Protein AF-A0A0Q4QPY2-F1 (afdb_monomer)

Radius of gyration: 12.54 Å; Cα contacts (8 Å, |Δi|>4): 169; chains: 1; bounding box: 40×13×28 Å

Solvent-accessible surface area (backbone atoms only — not comparable to full-atom values): 3923 Å² total; per-residue (Å²): 133,84,75,79,83,75,88,66,47,76,40,97,53,38,64,38,80,28,37,25,30,90,78,32,97,48,48,10,35,26,59,76,86,63,53,72,76,36,80,39,64,18,26,15,35,46,30,70,58,63,64,55,46,71,40,20,38,21,49,87,32,22,25,74,43,80,48,74,40,134

Secondary structure (DSSP, 8-state):
-PPPPP---B-TTTT-EESSGGGSSS-EEE-TTPPTTSB--EEE--BTTTTSEEEEEEETTEEEEEEEE-

Structure (mmCIF, N/CA/C/O backbone):
data_AF-A0A0Q4QPY2-F1
#
_entry.id   AF-A0A0Q4QPY2-F1
#
loop_
_atom_site.group_PDB
_atom_site.id
_atom_site.type_symbol
_atom_site.label_atom_id
_atom_site.label_alt_id
_atom_site.label_comp_id
_atom_site.label_asym_id
_atom_site.label_entity_id
_atom_site.label_seq_id
_atom_site.pdbx_PDB_ins_code
_atom_site.Cartn_x
_atom_site.Cartn_y
_atom_site.Cartn_z
_atom_site.occupancy
_atom_site.B_iso_or_equiv
_atom_site.auth_seq_id
_atom_site.auth_comp_id
_atom_site.auth_asym_id
_atom_site.auth_atom_id
_atom_site.pdbx_PDB_model_num
ATOM 1 N N . MET A 1 1 ? 29.655 2.161 -6.387 1.00 44.94 1 MET A N 1
ATOM 2 C CA . MET A 1 1 ? 28.868 0.946 -6.679 1.00 44.94 1 MET A CA 1
ATOM 3 C C . MET A 1 1 ? 27.732 1.373 -7.592 1.00 44.94 1 MET A C 1
ATOM 5 O O . MET A 1 1 ? 26.956 2.215 -7.168 1.00 44.94 1 MET A O 1
ATOM 9 N N . LEU A 1 2 ? 27.685 0.911 -8.846 1.00 58.91 2 LEU A N 1
ATOM 10 C CA . LEU A 1 2 ? 26.490 1.110 -9.673 1.00 58.91 2 LEU A CA 1
ATOM 11 C C . LEU A 1 2 ? 25.512 -0.012 -9.323 1.00 58.91 2 LEU A C 1
ATOM 13 O O . LEU A 1 2 ? 25.861 -1.181 -9.472 1.00 58.91 2 LEU A O 1
ATOM 17 N N . ALA A 1 3 ? 24.336 0.341 -8.805 1.00 68.44 3 ALA A N 1
ATOM 18 C CA . ALA A 1 3 ? 23.252 -0.616 -8.626 1.00 68.44 3 ALA A CA 1
ATOM 19 C C . ALA A 1 3 ? 22.857 -1.195 -9.995 1.00 68.44 3 ALA A C 1
ATOM 21 O O . ALA A 1 3 ? 22.898 -0.486 -11.005 1.00 68.44 3 ALA A O 1
ATOM 22 N N . ALA A 1 4 ? 22.489 -2.478 -10.035 1.00 72.38 4 ALA A N 1
ATOM 23 C CA . ALA A 1 4 ? 21.859 -3.044 -11.221 1.00 72.38 4 ALA A CA 1
ATOM 24 C C . ALA A 1 4 ? 20.576 -2.247 -11.526 1.00 72.38 4 ALA A C 1
ATOM 26 O O . ALA A 1 4 ? 19.871 -1.875 -10.583 1.00 72.38 4 ALA A O 1
ATOM 27 N N . PRO A 1 5 ? 20.269 -1.950 -12.802 1.00 69.25 5 PRO A N 1
ATOM 28 C CA . PRO A 1 5 ? 19.039 -1.251 -13.139 1.00 69.25 5 PRO A CA 1
ATOM 29 C C . PRO A 1 5 ? 17.848 -2.067 -12.631 1.00 69.25 5 PRO A C 1
ATOM 31 O O . PRO A 1 5 ? 17.687 -3.233 -12.993 1.00 69.25 5 PRO A O 1
ATOM 34 N N . ALA A 1 6 ? 17.031 -1.464 -11.769 1.00 72.88 6 ALA A N 1
ATOM 35 C CA . ALA A 1 6 ? 15.796 -2.083 -11.322 1.00 72.88 6 ALA A CA 1
ATOM 36 C C . ALA A 1 6 ? 14.813 -2.109 -12.502 1.00 72.88 6 ALA A C 1
ATOM 38 O O . ALA A 1 6 ? 14.592 -1.088 -13.155 1.00 72.88 6 ALA A O 1
ATOM 39 N N . CYS A 1 7 ? 14.225 -3.273 -12.784 1.00 87.31 7 CYS A N 1
ATOM 40 C CA . CYS A 1 7 ? 13.129 -3.421 -13.743 1.00 87.31 7 CYS A CA 1
ATOM 41 C C . CYS A 1 7 ? 11.840 -2.816 -13.156 1.00 87.31 7 CYS A C 1
ATOM 43 O O . CYS A 1 7 ? 10.897 -3.538 -12.824 1.00 87.31 7 CYS A O 1
ATOM 45 N N . VAL A 1 8 ? 11.835 -1.494 -12.964 1.00 91.94 8 VAL A N 1
ATOM 46 C CA . VAL A 1 8 ? 10.702 -0.743 -12.419 1.00 91.94 8 VAL A CA 1
ATOM 47 C C . VAL A 1 8 ? 9.644 -0.612 -13.506 1.00 91.94 8 VAL A C 1
ATOM 49 O O . VAL A 1 8 ? 9.872 0.032 -14.531 1.00 91.94 8 VAL A O 1
ATOM 52 N N . VAL A 1 9 ? 8.495 -1.248 -13.296 1.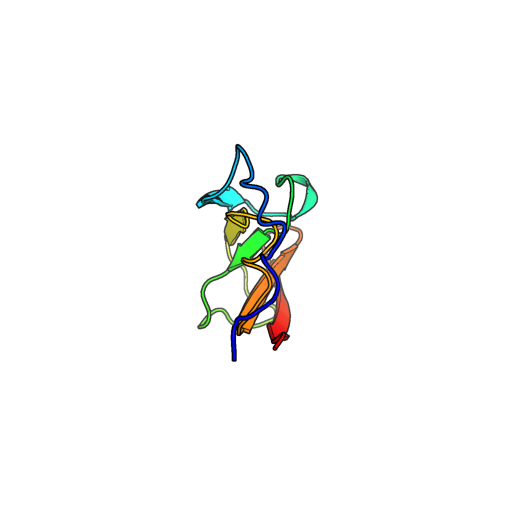00 93.81 9 VAL A N 1
ATOM 53 C CA . VAL A 1 9 ? 7.352 -1.193 -14.209 1.00 93.81 9 VAL A CA 1
ATOM 54 C C . VAL A 1 9 ? 6.251 -0.385 -13.532 1.00 93.81 9 VAL A C 1
ATOM 56 O O . VAL A 1 9 ? 5.787 -0.811 -12.473 1.00 93.81 9 VAL A O 1
ATOM 59 N N . PRO A 1 10 ? 5.827 0.756 -14.107 1.00 95.56 10 PRO A N 1
ATOM 60 C CA . PRO A 1 10 ? 4.731 1.539 -13.555 1.00 95.56 10 PRO A CA 1
ATOM 61 C C . PRO A 1 10 ? 3.405 0.799 -13.709 1.00 95.56 10 PRO A C 1
ATOM 63 O O . PRO A 1 10 ? 3.145 0.170 -14.740 1.00 95.56 10 PRO A O 1
ATOM 66 N N . TYR A 1 11 ? 2.548 0.913 -12.702 1.00 97.06 11 TYR A N 1
ATOM 67 C CA . TYR A 1 11 ? 1.174 0.440 -12.775 1.00 97.06 11 TYR A CA 1
ATOM 68 C C . TYR A 1 11 ? 0.255 1.561 -13.239 1.00 97.06 11 TYR A C 1
ATOM 70 O O . TYR A 1 11 ? 0.374 2.717 -12.838 1.00 97.06 11 TYR A O 1
ATOM 78 N N . THR A 1 12 ? -0.680 1.213 -14.118 1.00 97.31 12 THR A N 1
ATOM 79 C CA . THR A 1 12 ? -1.615 2.175 -14.716 1.00 97.31 12 THR A CA 1
ATOM 80 C C . THR A 1 12 ? -2.631 2.709 -13.711 1.00 97.31 12 THR A C 1
ATOM 82 O O . THR A 1 12 ? -3.228 3.757 -13.942 1.00 97.31 12 THR A O 1
ATOM 85 N N . ASP A 1 13 ? -2.812 2.007 -12.593 1.00 97.50 13 ASP A N 1
ATOM 86 C CA . ASP A 1 13 ? -3.677 2.384 -11.483 1.00 97.50 13 ASP A CA 1
ATOM 87 C C . ASP A 1 13 ? -2.919 2.871 -10.244 1.00 97.50 13 ASP A C 1
ATOM 89 O O . ASP A 1 13 ? -3.535 3.067 -9.197 1.00 97.50 13 ASP A O 1
ATOM 93 N N . GLY A 1 14 ? -1.612 3.119 -10.360 1.00 96.50 14 GLY A N 1
ATOM 94 C CA . GLY A 1 14 ? -0.793 3.634 -9.269 1.00 96.50 14 GLY A CA 1
ATOM 95 C C . GLY A 1 14 ? -1.386 4.886 -8.619 1.00 96.50 14 GLY A C 1
ATOM 96 O O . GLY A 1 14 ? -1.728 5.856 -9.295 1.00 96.50 14 GLY A O 1
ATOM 97 N N . GLY A 1 15 ? -1.527 4.862 -7.293 1.00 95.88 15 GLY A N 1
ATOM 98 C CA . GLY A 1 15 ? -2.103 5.953 -6.505 1.00 95.88 15 GLY A CA 1
ATOM 99 C C . GLY A 1 15 ? -3.635 6.009 -6.477 1.00 95.88 15 GLY A C 1
ATOM 100 O O . GLY A 1 15 ? -4.183 6.820 -5.731 1.00 95.88 15 GLY A O 1
ATOM 101 N N . ARG A 1 16 ? -4.347 5.159 -7.233 1.00 97.94 16 ARG A N 1
ATOM 102 C CA . ARG A 1 16 ? -5.815 5.067 -7.159 1.00 97.94 16 ARG A CA 1
ATOM 103 C C . ARG A 1 16 ? -6.250 4.558 -5.787 1.00 97.94 16 ARG A C 1
ATOM 105 O O . ARG A 1 16 ? -5.630 3.647 -5.252 1.00 97.94 16 ARG A O 1
ATOM 112 N N . GLU A 1 17 ? -7.336 5.100 -5.239 1.00 97.56 17 GLU A N 1
ATOM 113 C CA . GLU A 1 17 ? -7.938 4.574 -4.009 1.00 97.56 17 GLU A CA 1
ATOM 114 C C . GLU A 1 17 ? -8.408 3.120 -4.187 1.00 97.56 17 GLU A C 1
ATOM 116 O O . GLU A 1 17 ? -8.965 2.754 -5.222 1.00 97.56 17 GLU A O 1
ATOM 121 N N . CYS A 1 18 ? -8.212 2.301 -3.158 1.00 97.75 18 CYS A N 1
ATOM 122 C CA . CYS A 1 18 ? -8.589 0.890 -3.137 1.00 97.75 18 CYS A CA 1
ATOM 123 C C . CYS A 1 18 ? -9.038 0.460 -1.734 1.00 97.75 18 CYS A C 1
ATOM 125 O O . CYS A 1 18 ? -8.744 1.113 -0.724 1.00 97.75 18 CYS A O 1
ATOM 127 N N . LYS A 1 19 ? -9.769 -0.653 -1.657 1.00 97.00 19 LYS A N 1
ATOM 128 C CA . LYS A 1 19 ? -10.119 -1.343 -0.406 1.00 97.00 19 LYS A CA 1
ATOM 129 C C . LYS A 1 19 ? -9.606 -2.781 -0.385 1.00 97.00 19 LYS A C 1
ATOM 131 O O . LYS A 1 19 ? -9.603 -3.399 0.675 1.00 97.00 19 LYS A O 1
ATOM 136 N N . ASP A 1 20 ? -9.176 -3.312 -1.518 1.00 95.75 20 ASP A N 1
ATOM 137 C CA . ASP A 1 20 ? -8.577 -4.631 -1.632 1.00 95.75 20 ASP A CA 1
ATOM 138 C C . ASP A 1 20 ? -7.459 -4.639 -2.679 1.00 95.75 20 ASP A C 1
ATOM 140 O O . ASP A 1 20 ? -7.496 -3.884 -3.651 1.00 95.75 20 ASP A O 1
ATOM 144 N N . GLY A 1 21 ? -6.469 -5.516 -2.505 1.00 92.88 21 GLY A N 1
ATOM 145 C CA . GLY A 1 21 ? -5.420 -5.729 -3.504 1.00 92.88 21 GLY A CA 1
ATOM 146 C C . GLY A 1 21 ? -5.961 -6.248 -4.839 1.00 92.88 21 GLY A C 1
ATOM 147 O O . GLY A 1 21 ? -5.392 -5.939 -5.877 1.00 92.88 21 GLY A O 1
ATOM 148 N N . ALA A 1 22 ? -7.096 -6.956 -4.847 1.00 96.19 22 ALA A N 1
ATOM 149 C CA . ALA A 1 22 ? -7.756 -7.392 -6.079 1.00 96.19 22 ALA A CA 1
ATOM 150 C C . ALA A 1 22 ? -8.260 -6.227 -6.954 1.00 96.19 22 ALA A C 1
ATOM 152 O O . ALA A 1 22 ? -8.546 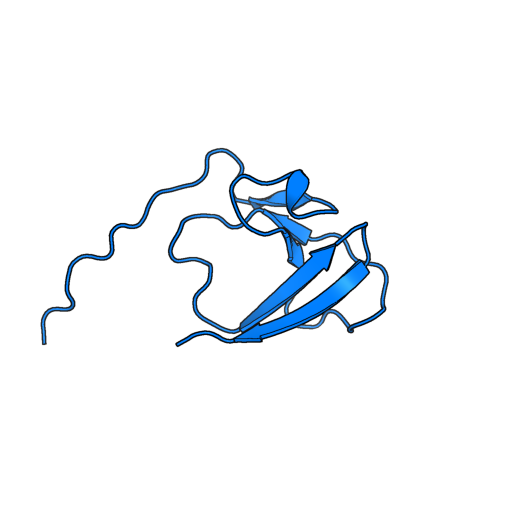-6.423 -8.135 1.00 96.19 22 ALA A O 1
ATOM 153 N N . GLU A 1 23 ? -8.371 -5.020 -6.391 1.00 96.50 23 GLU A N 1
A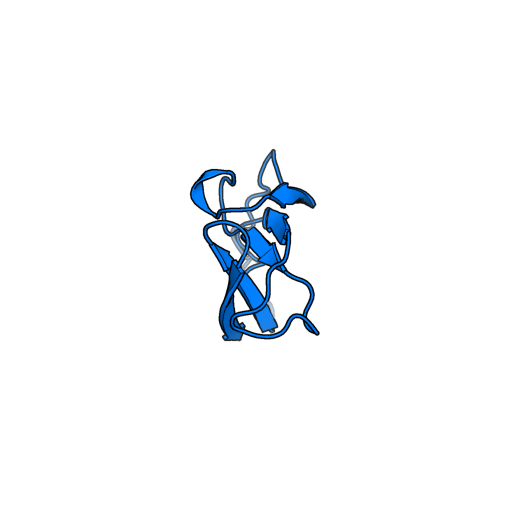TOM 154 C CA . GLU A 1 23 ? -8.694 -3.801 -7.132 1.00 96.50 23 GLU A CA 1
ATOM 155 C C . GLU A 1 23 ? -7.458 -3.148 -7.757 1.00 96.50 23 GLU A C 1
ATOM 157 O O . GLU A 1 23 ? -7.620 -2.127 -8.412 1.00 96.50 23 GLU A O 1
ATOM 162 N N . CYS A 1 24 ? -6.248 -3.675 -7.561 1.00 97.25 24 CYS A N 1
ATOM 163 C CA . CYS A 1 24 ? -5.006 -3.069 -8.030 1.00 97.25 24 CYS A CA 1
ATOM 164 C C . CYS A 1 24 ? -4.212 -4.033 -8.925 1.00 97.25 24 CYS A C 1
ATOM 166 O O . CYS A 1 24 ? -4.298 -5.252 -8.786 1.00 97.25 24 CYS A O 1
ATOM 168 N N . GLN A 1 25 ? -3.375 -3.500 -9.819 1.00 96.75 25 GLN A N 1
ATOM 169 C CA . GLN A 1 25 ? -2.363 -4.319 -10.508 1.00 96.75 25 GLN A CA 1
ATOM 170 C C . GLN A 1 25 ? -1.271 -4.829 -9.549 1.00 96.75 25 GLN A C 1
ATOM 172 O O . GLN A 1 25 ? -0.631 -5.844 -9.823 1.00 96.75 25 GLN A O 1
ATOM 177 N N . GLY A 1 26 ? -1.065 -4.120 -8.437 1.00 94.94 26 GLY A N 1
ATOM 178 C CA . GLY A 1 26 ? -0.193 -4.500 -7.328 1.00 94.94 26 GLY A CA 1
ATOM 179 C C . GLY A 1 26 ? -0.958 -4.582 -6.012 1.00 94.94 26 GLY A C 1
ATOM 180 O O . GLY A 1 26 ? -2.083 -5.066 -5.960 1.00 94.94 26 GLY A O 1
ATOM 181 N N . MET A 1 27 ? -0.352 -4.100 -4.929 1.00 95.81 27 MET A N 1
ATOM 182 C CA . MET A 1 27 ? -0.989 -4.129 -3.611 1.00 95.81 27 MET A CA 1
ATOM 183 C C . MET A 1 27 ? -1.788 -2.870 -3.290 1.00 95.81 27 MET A C 1
ATOM 185 O O . MET A 1 27 ? -1.479 -1.781 -3.773 1.00 95.81 27 MET A O 1
ATOM 189 N N . CYS A 1 28 ? -2.793 -3.029 -2.426 1.00 97.62 28 CYS A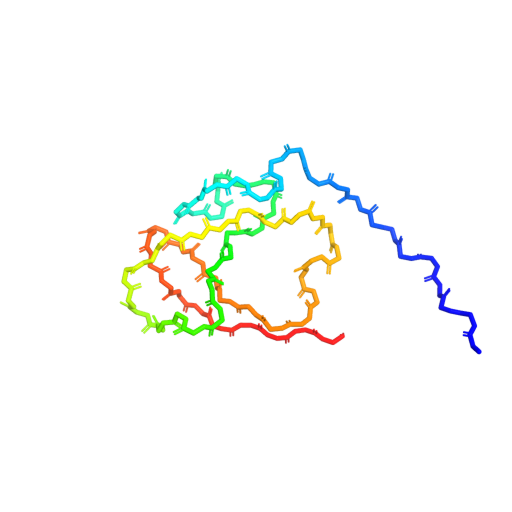 N 1
ATOM 190 C CA . CYS A 1 28 ? -3.511 -1.916 -1.821 1.00 97.62 28 CYS A CA 1
ATOM 191 C C . CYS A 1 28 ? -2.828 -1.517 -0.508 1.00 97.62 28 CYS A C 1
ATOM 193 O O . CYS A 1 28 ? -2.827 -2.285 0.460 1.00 97.62 28 CYS A O 1
ATOM 195 N N . LYS A 1 29 ? -2.218 -0.330 -0.484 1.00 96.94 29 LYS A N 1
ATOM 196 C CA . LYS A 1 29 ? -1.362 0.144 0.607 1.00 96.94 29 LYS A CA 1
ATOM 197 C C . LYS A 1 29 ? -2.080 1.206 1.438 1.00 96.94 29 LYS A C 1
ATOM 199 O O . LYS A 1 29 ? -2.506 2.224 0.906 1.00 96.94 29 LYS A O 1
ATOM 204 N N . ALA A 1 30 ? -2.204 0.998 2.743 1.00 96.12 30 ALA A N 1
ATOM 205 C CA . ALA A 1 30 ? 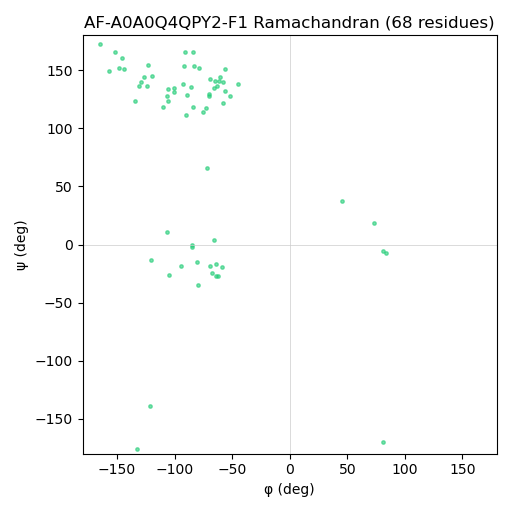-2.652 2.027 3.679 1.00 96.12 30 ALA A CA 1
ATOM 206 C C . ALA A 1 30 ? -1.492 2.933 4.115 1.00 96.12 30 ALA A C 1
ATOM 208 O O . ALA A 1 30 ? -0.314 2.602 3.951 1.00 96.12 30 ALA A O 1
ATOM 209 N N . ALA A 1 31 ? -1.845 4.067 4.725 1.00 88.12 31 ALA A N 1
ATOM 210 C CA . ALA A 1 31 ? -0.895 4.948 5.392 1.00 88.12 31 ALA A CA 1
ATOM 211 C C . ALA A 1 31 ? -0.085 4.198 6.468 1.00 88.12 31 ALA A C 1
ATOM 213 O O . ALA A 1 31 ? -0.556 3.221 7.057 1.00 88.12 31 ALA A O 1
ATOM 214 N N . GLN A 1 32 ? 1.148 4.641 6.724 1.00 86.81 32 GLN A N 1
ATOM 215 C CA . GLN A 1 32 ? 2.070 3.966 7.650 1.00 86.81 32 GLN A CA 1
ATOM 216 C C . GLN A 1 32 ? 1.583 3.956 9.107 1.00 86.81 32 GLN A C 1
ATOM 218 O O . GLN A 1 32 ? 1.922 3.045 9.857 1.00 86.81 32 GLN A O 1
ATOM 223 N N . ASP A 1 33 ? 0.769 4.933 9.501 1.00 89.81 33 ASP A N 1
ATOM 224 C CA . ASP A 1 33 ? 0.164 5.055 10.830 1.00 89.81 33 ASP A CA 1
ATOM 225 C C . ASP A 1 33 ? -1.137 4.248 10.987 1.00 89.81 33 ASP A C 1
ATOM 227 O O . ASP A 1 33 ? -1.743 4.241 12.062 1.00 89.81 33 ASP A O 1
ATOM 231 N N . ALA A 1 34 ? -1.574 3.550 9.936 1.00 92.94 34 ALA A N 1
ATOM 232 C CA . ALA A 1 34 ? -2.780 2.743 9.980 1.00 92.94 34 ALA A CA 1
ATOM 233 C C . ALA A 1 34 ? -2.623 1.551 10.941 1.00 92.94 34 ALA A C 1
ATOM 235 O O . ALA A 1 34 ? -1.621 0.835 10.943 1.00 92.94 34 ALA A O 1
ATOM 236 N N . VAL A 1 35 ? -3.648 1.326 11.762 1.00 94.94 35 VAL A N 1
ATOM 237 C CA . VAL A 1 35 ? -3.636 0.301 12.812 1.00 94.94 35 VAL A CA 1
ATOM 238 C C . VAL A 1 35 ? -4.149 -1.025 12.256 1.00 94.94 35 VAL A C 1
ATOM 240 O O . VAL A 1 35 ? -5.241 -1.082 11.692 1.00 94.94 35 VAL A O 1
ATOM 243 N N . ILE A 1 36 ? -3.395 -2.107 12.458 1.00 95.56 36 ILE A N 1
ATOM 244 C CA . ILE A 1 36 ? -3.814 -3.466 12.079 1.00 95.56 36 ILE A CA 1
ATOM 245 C C . ILE A 1 36 ? -5.154 -3.812 12.747 1.00 95.56 36 ILE A C 1
ATOM 247 O O . ILE A 1 36 ? -5.344 -3.601 13.944 1.00 95.56 36 ILE A O 1
ATOM 251 N N . GLY A 1 37 ? -6.092 -4.345 11.964 1.00 95.56 37 GLY A N 1
ATOM 252 C CA . GLY A 1 37 ? -7.458 -4.659 12.385 1.00 95.56 37 GLY A CA 1
ATOM 253 C C . GLY A 1 37 ? -8.429 -3.475 12.329 1.00 95.56 37 GLY A C 1
ATOM 254 O O . GLY A 1 37 ? -9.633 -3.671 12.503 1.00 95.56 37 GLY A O 1
ATOM 255 N N . ALA A 1 38 ? -7.953 -2.256 12.058 1.00 96.50 38 ALA A N 1
ATOM 256 C CA . ALA A 1 38 ? -8.820 -1.106 11.843 1.00 96.50 38 ALA A CA 1
ATOM 257 C C . ALA A 1 38 ? -9.337 -1.053 10.399 1.00 96.50 38 ALA A C 1
ATOM 259 O O . ALA A 1 38 ? -8.700 -1.529 9.456 1.00 96.50 38 ALA A O 1
ATOM 260 N N . LYS A 1 39 ? -10.505 -0.424 10.224 1.00 96.12 39 LYS A N 1
ATOM 261 C CA . LYS A 1 39 ? -11.022 -0.091 8.895 1.00 96.12 39 LYS A CA 1
ATOM 262 C C . LYS A 1 39 ? -10.170 1.012 8.281 1.00 96.12 39 LYS A C 1
ATOM 264 O O . LYS A 1 39 ? -10.005 2.064 8.893 1.00 96.12 39 LYS A O 1
ATOM 269 N N . ALA A 1 40 ? -9.697 0.786 7.064 1.00 94.75 40 ALA A N 1
ATOM 270 C CA . ALA A 1 40 ? -8.923 1.755 6.304 1.00 94.75 40 ALA A CA 1
ATOM 271 C C . ALA A 1 40 ? -9.186 1.588 4.803 1.00 94.75 40 ALA A C 1
ATOM 273 O O . ALA A 1 40 ? -9.518 0.502 4.329 1.00 94.75 40 ALA A O 1
ATOM 274 N N . GLY A 1 41 ? -9.050 2.685 4.063 1.00 93.94 41 GLY A N 1
ATOM 275 C CA . GLY A 1 41 ? -8.782 2.629 2.629 1.00 93.94 41 GLY A CA 1
ATOM 276 C C . GLY A 1 41 ? -7.276 2.631 2.386 1.00 93.94 41 GLY A C 1
ATOM 277 O O . GLY A 1 41 ? -6.498 2.951 3.288 1.00 93.94 41 GLY A O 1
ATOM 278 N N . GLY A 1 42 ? -6.878 2.285 1.172 1.00 96.38 42 GLY A N 1
ATOM 279 C CA . GLY A 1 42 ? -5.501 2.403 0.723 1.00 96.38 42 GLY A CA 1
ATOM 280 C C . GLY A 1 42 ? -5.407 3.065 -0.642 1.00 96.38 42 GLY A C 1
ATOM 281 O O . GLY A 1 42 ? -6.412 3.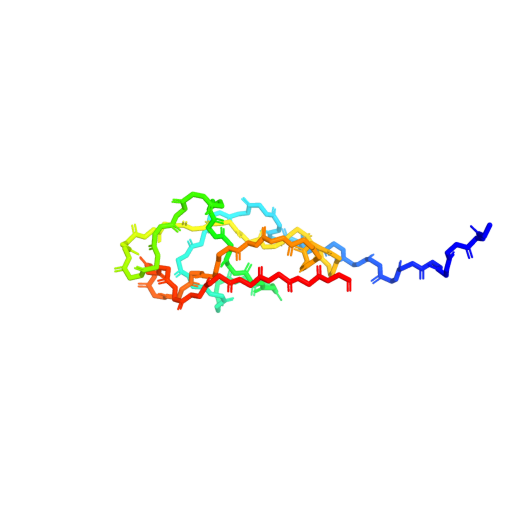481 -1.222 1.00 96.38 42 GLY A O 1
ATOM 282 N N . THR A 1 43 ? -4.189 3.128 -1.155 1.00 97.69 43 THR A N 1
ATOM 283 C CA . THR A 1 43 ? -3.888 3.468 -2.539 1.00 97.69 43 THR A CA 1
ATOM 284 C C . THR A 1 43 ? -3.161 2.312 -3.214 1.00 97.69 43 THR A C 1
ATOM 286 O O . THR A 1 43 ? -2.382 1.591 -2.585 1.00 97.69 43 THR A O 1
ATOM 289 N N . CYS A 1 44 ? -3.434 2.104 -4.499 1.00 97.94 44 CYS A N 1
ATOM 290 C CA . CYS A 1 44 ? -2.733 1.108 -5.288 1.00 97.94 44 CYS A CA 1
ATOM 291 C C . CYS A 1 44 ? -1.249 1.471 -5.384 1.00 97.94 44 CYS A C 1
ATOM 293 O O . CYS A 1 44 ? -0.891 2.627 -5.626 1.00 97.94 44 CYS A O 1
ATOM 295 N N . GLN A 1 45 ? -0.405 0.457 -5.223 1.00 96.69 45 GLN A N 1
ATOM 296 C CA . GLN A 1 45 ? 1.033 0.504 -5.464 1.00 96.69 45 GLN A CA 1
ATOM 297 C C . GLN A 1 45 ? 1.360 1.212 -6.788 1.00 96.69 45 GLN A C 1
ATOM 299 O O . GLN A 1 45 ? 0.676 0.992 -7.787 1.00 96.69 45 GLN A O 1
ATOM 304 N N . THR A 1 46 ? 2.392 2.058 -6.817 1.00 96.88 46 THR A N 1
ATOM 305 C CA . THR A 1 46 ? 2.687 2.876 -8.011 1.00 96.88 46 THR A CA 1
ATOM 306 C C . THR A 1 46 ? 3.415 2.119 -9.115 1.00 96.88 46 THR A C 1
ATOM 308 O O . THR A 1 46 ? 3.195 2.375 -10.298 1.00 96.88 46 THR A O 1
ATOM 311 N N . ASP A 1 47 ? 4.285 1.190 -8.739 1.00 95.69 47 ASP A N 1
ATOM 312 C CA . ASP A 1 47 ? 5.159 0.446 -9.641 1.00 95.69 47 ASP A CA 1
ATOM 313 C C . ASP A 1 47 ? 5.738 -0.785 -8.931 1.00 95.69 47 ASP A C 1
ATOM 315 O O . ASP A 1 47 ? 5.592 -0.934 -7.720 1.00 95.69 47 ASP A O 1
ATOM 319 N N . THR A 1 48 ? 6.432 -1.668 -9.651 1.00 93.50 48 THR A N 1
ATOM 320 C CA . THR A 1 48 ? 7.035 -2.892 -9.081 1.00 93.50 48 THR A CA 1
ATOM 321 C C . THR A 1 48 ? 8.049 -2.656 -7.952 1.00 93.50 48 THR A C 1
ATOM 323 O O . THR A 1 48 ? 8.317 -3.590 -7.200 1.00 93.50 48 THR A O 1
ATOM 326 N N . HIS A 1 49 ? 8.609 -1.452 -7.812 1.00 93.12 49 HIS A N 1
ATOM 327 C CA . HIS A 1 49 ? 9.598 -1.098 -6.791 1.00 93.12 49 HIS A CA 1
ATOM 328 C C . HIS A 1 49 ? 8.968 -0.473 -5.536 1.00 93.12 49 HIS A C 1
ATOM 330 O O . HIS A 1 49 ? 9.555 -0.515 -4.461 1.00 93.12 49 HIS A O 1
ATOM 336 N N . ASP A 1 50 ? 7.738 0.023 -5.616 1.00 92.88 50 ASP A N 1
ATOM 337 C CA . ASP A 1 50 ? 6.997 0.601 -4.485 1.00 92.88 50 ASP A CA 1
ATOM 338 C C . ASP A 1 50 ? 6.634 -0.424 -3.375 1.00 92.88 50 ASP A C 1
ATOM 340 O O . ASP A 1 50 ? 5.975 -0.102 -2.388 1.00 92.88 50 ASP A O 1
ATOM 344 N N . ILE A 1 51 ? 7.081 -1.679 -3.490 1.00 91.31 51 ILE A N 1
ATOM 345 C CA . ILE A 1 51 ? 7.059 -2.665 -2.396 1.00 91.31 51 ILE A CA 1
ATOM 346 C C . ILE A 1 51 ? 8.212 -2.501 -1.401 1.00 91.31 51 ILE A C 1
ATOM 348 O O . ILE A 1 51 ? 8.171 -3.120 -0.343 1.00 91.31 51 ILE A O 1
ATOM 352 N N . TYR A 1 52 ? 9.257 -1.744 -1.738 1.00 91.56 52 TYR A N 1
ATOM 353 C CA . TYR A 1 52 ? 10.376 -1.513 -0.829 1.00 91.56 52 TYR A CA 1
ATOM 354 C C . TYR A 1 52 ? 10.021 -0.448 0.214 1.00 91.56 52 TYR A C 1
ATOM 356 O O . TYR A 1 52 ? 9.186 0.432 -0.006 1.00 91.56 52 TYR A O 1
ATOM 364 N N . GLY A 1 53 ? 10.650 -0.537 1.383 1.00 90.44 53 GLY A N 1
ATOM 365 C CA . GLY A 1 53 ? 10.263 0.219 2.567 1.00 90.44 53 GLY A CA 1
ATOM 366 C C . GLY A 1 53 ? 9.088 -0.414 3.316 1.00 90.44 53 GLY A C 1
ATOM 367 O O . GLY A 1 53 ? 8.695 -1.554 3.067 1.00 90.44 53 GLY A O 1
ATOM 368 N N . CYS A 1 54 ? 8.551 0.328 4.286 1.00 93.00 54 CYS A N 1
ATOM 369 C CA . CYS A 1 54 ? 7.470 -0.138 5.150 1.00 93.00 54 CYS A CA 1
ATOM 370 C C . CYS A 1 54 ? 6.110 0.416 4.717 1.00 93.00 54 CYS A C 1
ATOM 372 O O . CYS A 1 54 ? 5.962 1.621 4.495 1.00 93.00 54 CYS A O 1
ATO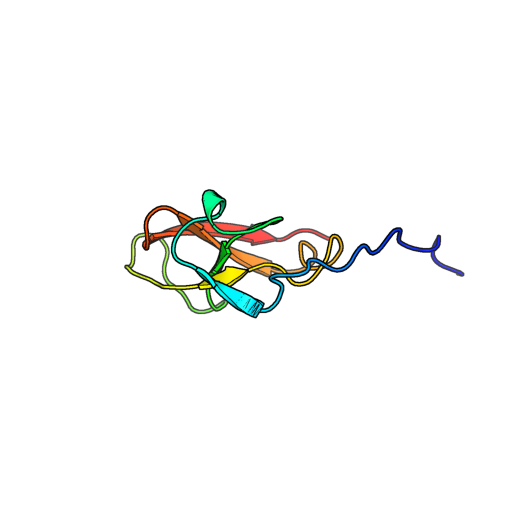M 374 N N . TYR A 1 55 ? 5.102 -0.448 4.668 1.00 94.12 55 TYR A N 1
ATOM 375 C CA . TYR A 1 55 ? 3.715 -0.093 4.374 1.00 94.12 55 TYR A CA 1
ATOM 376 C C . TYR A 1 55 ? 2.746 -1.075 5.031 1.00 94.12 55 TYR A C 1
ATOM 378 O O . TYR A 1 55 ? 3.121 -2.160 5.473 1.00 94.12 55 TYR A O 1
ATOM 386 N N . ASN A 1 56 ? 1.476 -0.685 5.072 1.00 96.62 56 ASN A N 1
ATOM 387 C CA . ASN A 1 56 ? 0.395 -1.509 5.588 1.00 96.62 56 ASN A CA 1
ATOM 388 C C . ASN A 1 56 ? -0.444 -2.053 4.427 1.00 96.62 56 ASN A C 1
ATOM 390 O O . ASN A 1 56 ? -0.796 -1.300 3.524 1.00 96.62 56 ASN A O 1
ATOM 394 N N . GLU A 1 57 ? -0.777 -3.341 4.437 1.00 96.50 57 GLU A N 1
ATOM 395 C CA . GLU A 1 57 ? -1.659 -3.959 3.443 1.00 96.50 57 GLU A CA 1
ATOM 396 C C . GLU A 1 57 ? -3.125 -3.799 3.849 1.00 96.50 57 GLU A C 1
ATOM 398 O O . GLU A 1 57 ? -3.497 -4.064 4.998 1.00 96.50 57 GLU A O 1
ATOM 403 N N . VAL A 1 58 ? -3.962 -3.426 2.882 1.00 97.44 58 VAL A N 1
ATOM 404 C CA . VAL A 1 58 ? -5.418 -3.387 3.025 1.00 97.44 58 VAL A CA 1
ATOM 405 C C . VAL A 1 58 ? -6.051 -4.539 2.250 1.00 97.44 58 VAL A C 1
ATOM 407 O O . VAL A 1 58 ? -5.823 -4.698 1.051 1.00 97.44 58 VAL A O 1
ATOM 410 N N . LYS A 1 59 ? -6.896 -5.315 2.932 1.00 96.31 59 LYS A N 1
ATOM 411 C CA . LYS A 1 59 ? -7.781 -6.318 2.324 1.00 96.31 59 LYS A CA 1
ATOM 412 C C . LYS A 1 59 ? -9.196 -6.141 2.852 1.00 96.31 59 LYS A C 1
ATOM 414 O O . LYS A 1 59 ? -9.386 -5.922 4.0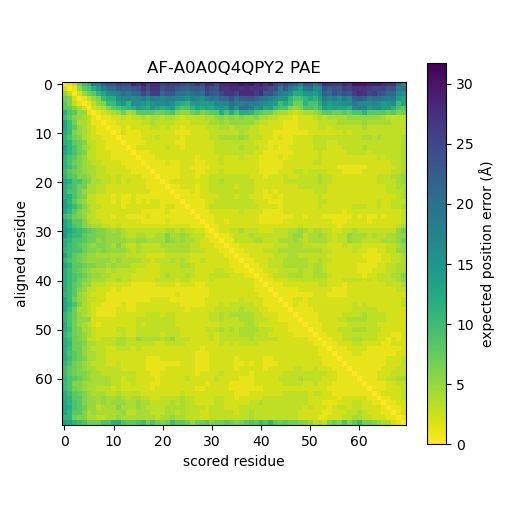48 1.00 96.31 59 LYS A O 1
ATOM 419 N N . ALA A 1 60 ? -10.185 -6.217 1.968 1.00 95.75 60 ALA A N 1
ATOM 420 C CA . ALA A 1 60 ? -11.600 -6.004 2.277 1.00 95.75 60 ALA A CA 1
ATOM 421 C C . ALA A 1 60 ? -11.886 -4.762 3.164 1.00 95.75 60 ALA A C 1
ATOM 423 O O . ALA A 1 60 ? -12.753 -4.784 4.041 1.00 95.75 60 ALA A O 1
ATOM 424 N N . GLY A 1 61 ? -11.152 -3.665 2.952 1.00 96.38 61 GLY A N 1
ATOM 425 C CA . GLY A 1 61 ? -11.285 -2.404 3.685 1.00 96.38 61 GLY A CA 1
ATOM 426 C C . GLY A 1 61 ? -10.741 -2.429 5.117 1.00 96.38 61 GLY A C 1
ATOM 427 O O . GLY A 1 61 ? -11.131 -1.586 5.930 1.00 96.38 61 GLY A O 1
ATOM 428 N N . MET A 1 62 ? -9.884 -3.395 5.450 1.00 97.38 62 MET A N 1
ATOM 429 C CA . MET A 1 62 ? -9.219 -3.507 6.746 1.00 97.38 62 MET A CA 1
ATOM 430 C C . MET A 1 62 ? -7.711 -3.619 6.577 1.00 97.38 62 MET A C 1
ATOM 432 O O . MET A 1 62 ? -7.228 -4.275 5.655 1.00 97.38 62 MET A O 1
ATOM 436 N N . VAL A 1 63 ? -6.968 -3.020 7.504 1.00 97.31 63 VAL A N 1
ATOM 437 C CA . VAL A 1 63 ? -5.521 -3.223 7.583 1.00 97.31 63 VAL A CA 1
ATOM 438 C C . VAL A 1 63 ? -5.254 -4.625 8.112 1.00 97.31 63 VAL A C 1
ATOM 440 O O . VAL A 1 63 ? -5.628 -4.938 9.243 1.00 97.31 63 VAL A O 1
ATOM 443 N N . VAL A 1 64 ? -4.607 -5.468 7.313 1.00 97.12 64 VAL A N 1
ATOM 444 C CA . VAL A 1 64 ? -4.380 -6.879 7.668 1.00 97.12 64 VAL A CA 1
ATOM 445 C C . VAL A 1 64 ? -2.947 -7.176 8.086 1.00 97.12 64 VAL A C 1
ATOM 447 O O . VAL A 1 64 ? -2.727 -8.105 8.860 1.00 97.12 64 VAL A O 1
ATOM 450 N N . ALA A 1 65 ? -1.978 -6.393 7.611 1.00 95.00 65 ALA A N 1
ATOM 451 C CA . ALA A 1 65 ? -0.567 -6.604 7.905 1.00 95.00 65 ALA A CA 1
ATOM 452 C C . ALA A 1 65 ? 0.239 -5.313 7.745 1.00 95.00 65 ALA A C 1
ATOM 454 O O . ALA A 1 65 ? -0.075 -4.494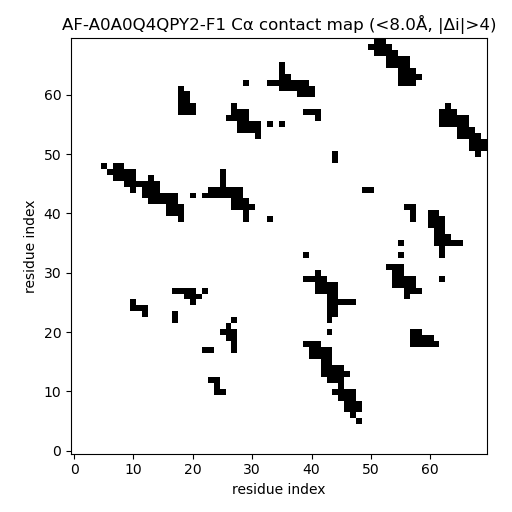 6.886 1.00 95.00 65 ALA A O 1
ATOM 455 N N . GLY A 1 66 ? 1.306 -5.179 8.533 1.00 94.69 66 GLY A N 1
ATOM 456 C CA . GLY A 1 66 ? 2.414 -4.265 8.255 1.00 94.69 66 GLY A CA 1
ATOM 457 C C . GLY A 1 66 ? 3.573 -5.057 7.657 1.00 94.69 66 GLY A C 1
ATOM 458 O O . GLY A 1 66 ? 3.929 -6.113 8.183 1.00 94.69 66 GLY A O 1
ATOM 459 N N . MET A 1 67 ? 4.138 -4.583 6.551 1.00 91.94 67 MET A N 1
ATOM 460 C CA . MET A 1 67 ? 5.210 -5.255 5.819 1.00 91.94 67 MET A CA 1
ATOM 461 C C . MET A 1 67 ? 6.359 -4.283 5.559 1.00 91.94 67 MET A C 1
ATOM 463 O O . MET A 1 67 ? 6.118 -3.120 5.246 1.00 91.94 67 MET A O 1
ATOM 467 N N . CYS A 1 68 ? 7.597 -4.760 5.692 1.00 92.94 68 CYS A N 1
ATOM 468 C CA . CYS A 1 68 ? 8.811 -3.992 5.426 1.00 92.94 68 CYS A CA 1
ATOM 469 C C . CYS A 1 68 ? 9.772 -4.840 4.592 1.00 92.94 68 CYS A C 1
ATOM 471 O O . CYS A 1 68 ? 10.141 -5.935 5.020 1.00 92.94 68 CYS A O 1
ATOM 473 N N . PHE A 1 69 ? 10.178 -4.326 3.433 1.00 90.88 69 PHE A N 1
ATOM 474 C CA . PHE A 1 69 ? 11.138 -4.978 2.541 1.00 90.88 69 PHE A CA 1
ATOM 475 C C . PHE A 1 69 ? 12.323 -4.042 2.274 1.00 90.88 69 PHE A C 1
ATOM 477 O O . PHE A 1 69 ? 12.115 -2.848 2.055 1.00 90.88 69 PHE A O 1
ATOM 484 N N . ASP A 1 70 ? 13.538 -4.590 2.318 1.00 85.12 70 ASP A N 1
ATOM 485 C CA . ASP A 1 70 ? 14.816 -3.912 2.025 1.00 85.12 70 ASP A CA 1
ATOM 486 C C . ASP A 1 70 ? 15.372 -4.398 0.679 1.00 85.12 70 ASP A C 1
ATOM 488 O O . ASP A 1 70 ? 15.266 -5.622 0.409 1.00 85.12 70 ASP A O 1
#

Foldseek 3Di:
DDDDDDPKAFFPQFFPKAQALVVEPGFFWFDQPADAFDFAIGGHHGTPCSLAAWTFGGHNRGGHDIDHDD

Mean predicted aligned error: 4.15 Å

pLDDT: mean 92.2, std 9.39, range [44.94, 97.94]

Sequence (70 aa):
MLAAPACVVPYTDGGRECKDGAECQGMCKAAQDAVIGAKAGGTCQTDTHDIYGCYNEVKAGMVVAGMCFD